Protein AF-A0A3Q3BGC1-F1 (afdb_monomer_lite)

Sequence (77 aa):
DVGEDCDCGSEKDPCCEYQMCKLKSGAQCAY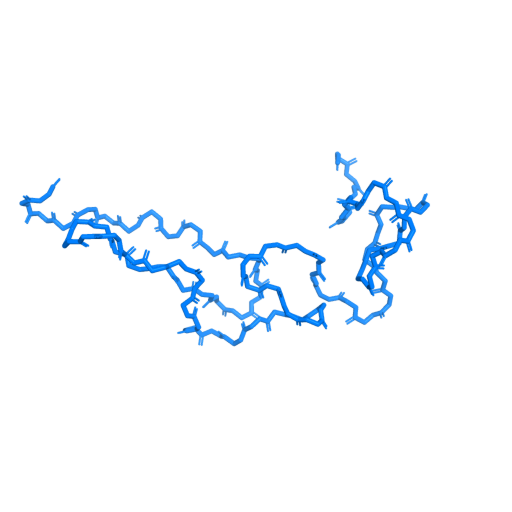GECCYNCQYLPGGTVCRSGKDECDLPEFCNGFSSCFQVHSPTPPGC

Radius of gyration: 15.22 Å; chains: 1; bounding box: 39×26×36 Å

Foldseek 3Di:
DVPAQAADPDCPQQQAHHVRNYGDPPALHRDALQADSSFGNDWADFSADAPDQQRHTFTTHRRDRTDPPPPPGPPVD

InterPro domains:
  IPR001762 Disintegrin domain [PF00200] (2-65)
  IPR001762 Disintegrin domain [PS50214] (1-65)
  IPR001762 Disintegrin domain [SM00050] (1-68)
  IPR018358 Disintegrin, conserved site [PS00427] (29-48)
  IPR036436 Disintegrin domain superfamily [G3DSA:4.10.70.10] (1-70)
  IPR036436 Disintegrin domain superfamily [SSF57552] (1-65)

Organism: Kryptolebias marmoratus (NCBI:txid37003)

Structure (mmCIF, N/CA/C/O backbone):
data_AF-A0A3Q3BGC1-F1
#
_entry.id   AF-A0A3Q3BGC1-F1
#
loop_
_atom_site.group_PDB
_atom_site.id
_atom_site.type_symbol
_atom_site.label_atom_id
_atom_site.label_alt_id
_atom_site.label_comp_id
_atom_site.label_asym_id
_atom_site.label_entity_id
_atom_site.label_seq_id
_atom_site.pdbx_PDB_ins_code
_atom_site.Cartn_x
_atom_site.Cartn_y
_atom_site.Cartn_z
_atom_site.occupancy
_atom_site.B_iso_or_equiv
_atom_site.auth_seq_id
_atom_site.auth_comp_id
_atom_site.auth_asym_id
_atom_site.auth_atom_id
_atom_site.pdbx_PDB_model_num
ATOM 1 N N . ASP A 1 1 ? -0.341 13.812 7.135 1.00 58.81 1 ASP A N 1
ATOM 2 C CA . ASP A 1 1 ? 0.588 14.682 7.895 1.00 58.81 1 ASP A CA 1
ATOM 3 C C . ASP A 1 1 ? 1.411 13.937 8.947 1.00 58.81 1 ASP A C 1
ATOM 5 O O . ASP A 1 1 ? 1.218 12.743 9.154 1.00 58.81 1 ASP A O 1
ATOM 9 N N . VAL A 1 2 ? 2.382 14.606 9.590 1.00 73.38 2 VAL A N 1
ATOM 10 C CA . VAL A 1 2 ? 3.169 14.004 10.687 1.00 73.38 2 VAL A CA 1
ATOM 11 C C . VAL A 1 2 ? 2.226 13.591 11.820 1.00 73.38 2 VAL A C 1
ATOM 13 O O . VAL A 1 2 ? 1.597 14.439 12.444 1.00 73.38 2 VAL A O 1
ATOM 16 N N . GLY A 1 3 ? 2.172 12.288 12.104 1.00 80.00 3 GLY A N 1
ATOM 17 C CA . GLY A 1 3 ? 1.350 11.711 13.171 1.00 80.00 3 GLY A CA 1
ATOM 18 C C . GLY A 1 3 ? 0.037 11.077 12.706 1.00 80.00 3 GLY A C 1
ATOM 19 O O . GLY A 1 3 ? -0.631 10.450 13.529 1.00 80.00 3 GLY A O 1
ATOM 20 N N . GLU A 1 4 ? -0.303 11.174 11.423 1.00 85.25 4 GLU A N 1
ATOM 21 C CA . GLU A 1 4 ? -1.449 10.492 10.813 1.00 85.25 4 GLU A CA 1
ATOM 22 C C . GLU A 1 4 ? -1.021 9.163 10.186 1.00 85.25 4 GLU A C 1
ATOM 24 O O . GLU A 1 4 ? 0.040 9.077 9.568 1.00 85.25 4 GLU A O 1
ATOM 29 N N . ASP A 1 5 ? -1.854 8.132 10.329 1.00 86.56 5 ASP A N 1
ATOM 30 C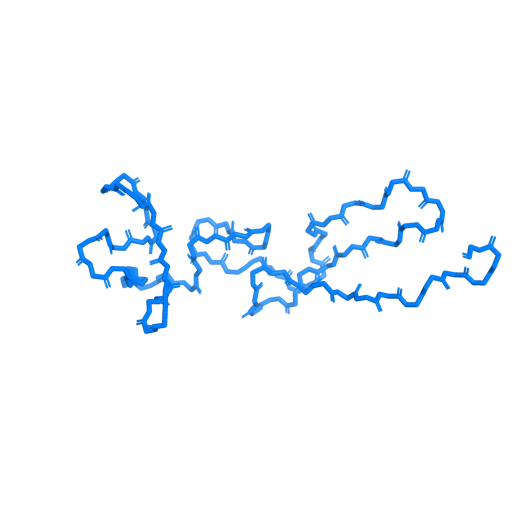 CA . ASP A 1 5 ? -1.588 6.815 9.727 1.00 86.56 5 ASP A CA 1
ATOM 31 C C . ASP A 1 5 ? -2.230 6.704 8.333 1.00 86.56 5 ASP A C 1
ATOM 33 O O . ASP A 1 5 ? -1.861 5.843 7.536 1.00 86.56 5 ASP A O 1
ATOM 37 N N . CYS A 1 6 ? -3.217 7.558 8.050 1.00 89.50 6 CYS A N 1
ATOM 38 C CA . CYS A 1 6 ? -3.908 7.677 6.774 1.00 89.50 6 CYS A CA 1
ATOM 39 C C . CYS A 1 6 ? -4.658 9.009 6.693 1.00 89.50 6 CYS A C 1
ATOM 41 O O . CYS A 1 6 ? -5.046 9.557 7.719 1.00 89.50 6 CYS A O 1
ATOM 43 N N . ASP A 1 7 ? -4.912 9.483 5.475 1.00 90.31 7 ASP A N 1
ATOM 44 C CA . ASP A 1 7 ? -5.801 10.614 5.208 1.00 90.31 7 ASP A CA 1
ATOM 45 C C . ASP A 1 7 ? -6.718 10.244 4.038 1.00 90.31 7 ASP A C 1
ATOM 47 O O . ASP A 1 7 ? -6.259 9.844 2.967 1.00 90.31 7 ASP A O 1
ATOM 51 N N . CYS A 1 8 ? -8.024 10.323 4.271 1.00 89.81 8 CYS A N 1
ATOM 52 C CA . CYS A 1 8 ? -9.057 9.961 3.306 1.00 89.81 8 CYS A CA 1
ATOM 53 C C . CYS A 1 8 ? -9.939 11.143 2.881 1.00 89.81 8 CYS A C 1
ATOM 55 O O . CYS A 1 8 ? -10.830 10.966 2.046 1.00 89.81 8 CYS A O 1
ATOM 57 N N . GLY A 1 9 ? -9.742 12.336 3.456 1.00 82.31 9 GLY A N 1
ATOM 58 C CA . GLY A 1 9 ? -10.501 13.555 3.155 1.00 82.31 9 GLY A CA 1
ATOM 59 C C . GLY A 1 9 ? -12.025 13.511 3.392 1.00 82.31 9 GLY A C 1
ATOM 60 O O . GLY A 1 9 ? -12.664 14.563 3.381 1.00 82.31 9 GLY A O 1
ATOM 61 N N . SER A 1 10 ? -12.636 12.339 3.607 1.00 81.62 10 SER A N 1
ATOM 62 C CA . SER A 1 10 ? -14.069 12.149 3.864 1.00 81.62 10 SER A CA 1
ATOM 63 C C . SER A 1 10 ? -14.364 10.838 4.609 1.00 81.62 10 SER A C 1
ATOM 65 O O . SER A 1 10 ? -13.592 9.890 4.550 1.00 81.62 10 SER A O 1
ATOM 67 N N . GLU A 1 11 ? -15.535 10.739 5.245 1.00 84.75 11 GLU A N 1
ATOM 68 C CA . GLU A 1 11 ? -15.941 9.594 6.089 1.00 84.75 11 GLU A CA 1
ATOM 69 C C . GLU A 1 11 ? -16.212 8.270 5.347 1.00 84.75 11 GLU A C 1
ATOM 71 O O . GLU A 1 11 ? -16.524 7.261 5.976 1.00 84.75 11 GLU A O 1
ATOM 76 N N . LYS A 1 12 ? -16.143 8.247 4.013 1.00 87.38 12 LYS A N 1
ATOM 77 C CA . LYS A 1 12 ? -16.524 7.068 3.213 1.00 87.38 12 LYS A CA 1
ATOM 78 C C . LYS A 1 12 ? -15.439 5.996 3.121 1.00 87.38 12 LYS A C 1
ATOM 80 O O . LYS A 1 12 ? -15.688 4.957 2.509 1.00 87.38 12 LYS A O 1
ATOM 85 N N . ASP A 1 13 ? -14.261 6.234 3.688 1.00 91.19 13 ASP A N 1
ATOM 86 C CA . ASP A 1 13 ? -13.153 5.293 3.591 1.00 91.19 13 ASP A CA 1
ATOM 87 C C . ASP A 1 13 ? -13.350 4.082 4.526 1.00 91.19 13 ASP A C 1
ATOM 89 O O . ASP A 1 13 ? -13.559 4.242 5.734 1.00 91.19 13 ASP A O 1
ATOM 93 N N . PRO A 1 14 ? -13.303 2.849 3.992 1.00 92.06 14 PRO A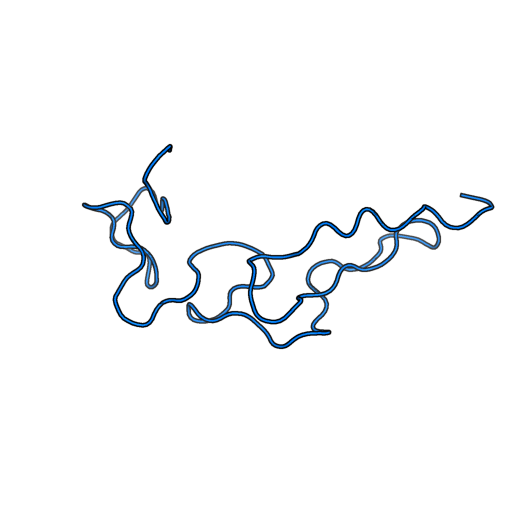 N 1
ATOM 94 C CA . PRO A 1 14 ? -13.517 1.640 4.782 1.00 92.06 14 PRO A CA 1
ATOM 95 C C . PRO A 1 14 ? -12.332 1.281 5.692 1.00 92.06 14 PRO A C 1
ATOM 97 O O . PRO A 1 14 ? -12.489 0.444 6.579 1.00 92.06 14 PRO A O 1
ATOM 100 N N . CYS A 1 15 ? -11.166 1.893 5.489 1.00 95.19 15 CYS A N 1
ATOM 101 C CA . CYS A 1 15 ? -9.908 1.568 6.154 1.00 95.19 15 CYS A CA 1
ATOM 102 C C . CYS A 1 15 ? -9.380 2.713 7.029 1.00 95.19 15 CYS A C 1
ATOM 104 O O . CYS A 1 15 ? -8.646 2.460 7.984 1.00 95.19 15 CYS A O 1
ATOM 106 N N . CYS A 1 16 ? -9.752 3.956 6.724 1.00 95.75 16 CYS A N 1
ATOM 107 C CA . CYS A 1 16 ? -9.279 5.158 7.394 1.00 95.75 16 CYS A CA 1
ATOM 108 C C . CYS A 1 16 ? -10.389 5.858 8.186 1.00 95.75 16 CYS A C 1
ATOM 110 O O . CYS A 1 16 ? -11.466 6.158 7.676 1.00 95.75 16 CYS A O 1
ATOM 112 N N . GLU A 1 17 ? -10.130 6.131 9.460 1.00 94.25 17 GLU A N 1
ATOM 113 C CA . GLU A 1 17 ? -11.008 6.900 10.328 1.00 94.25 17 GLU A CA 1
ATOM 114 C C . GLU A 1 17 ? -10.813 8.396 10.075 1.00 94.25 17 GLU A C 1
ATOM 116 O O . GLU A 1 17 ? -9.816 8.981 10.498 1.00 94.25 17 GLU A O 1
ATOM 121 N N . TYR A 1 18 ? -11.790 9.014 9.411 1.00 90.38 18 TYR A N 1
ATOM 122 C CA . TYR A 1 18 ? -11.718 10.401 8.946 1.00 90.38 18 TYR A CA 1
ATOM 123 C C . TYR A 1 18 ? -11.411 11.416 10.056 1.00 90.38 18 TYR A C 1
ATOM 125 O O . TYR A 1 18 ? -10.599 12.309 9.860 1.00 90.38 18 TYR A O 1
AT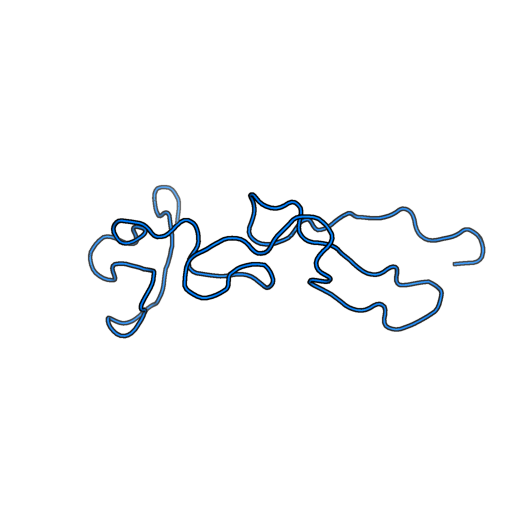OM 133 N N . GLN A 1 19 ? -12.022 11.282 11.237 1.00 89.94 19 GLN A N 1
ATOM 134 C CA . GLN A 1 19 ? -11.886 12.292 12.299 1.00 89.94 19 GLN A CA 1
ATOM 135 C C . GLN A 1 19 ? -10.517 12.286 12.984 1.00 89.94 19 GLN A C 1
ATOM 137 O O . GLN A 1 19 ? -10.127 13.280 13.591 1.00 89.94 19 GLN A O 1
ATOM 142 N N . MET A 1 20 ? -9.823 11.149 12.949 1.00 90.50 20 MET A N 1
ATOM 143 C CA . MET A 1 20 ? -8.561 10.956 13.664 1.00 90.50 20 MET A CA 1
ATOM 144 C C . MET A 1 20 ? -7.377 10.790 12.717 1.00 90.50 20 MET A C 1
ATOM 146 O O . MET A 1 20 ? -6.244 10.778 13.194 1.00 90.50 20 MET A O 1
ATOM 150 N N . CYS A 1 21 ? -7.629 10.628 11.414 1.00 92.56 21 CYS A N 1
ATOM 151 C CA . CYS A 1 21 ? -6.616 10.294 10.416 1.00 92.56 21 CYS A CA 1
ATOM 152 C C . CYS A 1 21 ? -5.800 9.058 10.847 1.00 92.56 21 CYS A C 1
ATOM 154 O O . CYS A 1 21 ? -4.564 9.017 10.826 1.00 92.56 21 CYS A O 1
ATOM 156 N N . LYS A 1 22 ? -6.528 8.047 11.340 1.00 92.69 22 LYS A N 1
ATOM 157 C CA . LYS A 1 22 ? -5.989 6.788 11.869 1.00 92.69 22 LYS A CA 1
ATOM 158 C C . LYS A 1 22 ? -6.593 5.603 11.151 1.00 92.69 22 LYS A C 1
ATOM 160 O O . LYS A 1 22 ? -7.751 5.638 10.751 1.00 92.69 22 LYS A O 1
ATOM 165 N N . LEU A 1 23 ? -5.824 4.526 11.034 1.00 94.44 23 LEU A N 1
ATOM 166 C CA . LEU A 1 23 ? -6.355 3.270 10.522 1.00 94.44 23 LEU A CA 1
ATOM 167 C C . LEU A 1 23 ? -7.478 2.768 11.437 1.00 94.44 23 LEU A C 1
ATOM 169 O O . LEU A 1 23 ? -7.360 2.777 12.666 1.00 94.44 23 LEU A O 1
ATOM 173 N N . LYS A 1 24 ? -8.577 2.322 10.829 1.00 95.00 24 LYS A N 1
ATOM 174 C CA . LYS A 1 24 ? -9.673 1.669 11.545 1.00 95.00 24 LYS A CA 1
ATOM 175 C C . LYS A 1 24 ? -9.182 0.361 12.163 1.00 95.00 24 LYS A C 1
ATOM 177 O O . LYS A 1 24 ? -8.212 -0.248 11.712 1.00 95.00 24 LYS A O 1
ATOM 182 N N . SER A 1 25 ? -9.869 -0.102 13.206 1.00 94.69 25 SER A N 1
ATOM 183 C CA . SER A 1 25 ? -9.501 -1.352 13.878 1.00 94.69 25 SER A CA 1
ATOM 184 C C . SER A 1 25 ? -9.469 -2.523 12.888 1.00 94.69 25 SER A C 1
ATOM 186 O O . SER A 1 25 ? -10.439 -2.763 12.172 1.00 94.69 25 SER A O 1
ATOM 188 N N . GLY A 1 26 ? -8.341 -3.235 12.840 1.00 93.56 26 GLY A N 1
ATOM 189 C CA . GLY A 1 26 ? -8.113 -4.352 11.919 1.00 93.56 26 GLY A CA 1
ATOM 190 C C . GLY A 1 26 ? -7.568 -3.962 10.541 1.00 93.56 26 GLY A C 1
ATOM 191 O O . GLY A 1 26 ? -7.146 -4.853 9.807 1.00 93.56 26 GLY A O 1
ATOM 192 N N . ALA A 1 27 ? -7.515 -2.673 10.191 1.00 95.62 27 ALA A N 1
ATOM 193 C CA . ALA A 1 27 ? -6.867 -2.213 8.969 1.00 95.62 27 ALA A CA 1
ATOM 194 C C . ALA A 1 27 ? -5.339 -2.197 9.138 1.00 95.62 27 ALA A C 1
ATOM 196 O O . ALA A 1 27 ? -4.808 -1.672 10.114 1.00 95.62 27 ALA A O 1
ATOM 197 N N . GLN A 1 28 ? -4.630 -2.765 8.168 1.00 94.44 28 GLN A N 1
ATOM 198 C CA . GLN A 1 28 ? -3.169 -2.710 8.061 1.00 94.44 28 GLN A CA 1
ATOM 199 C C . GLN A 1 28 ? -2.702 -1.582 7.137 1.00 94.44 28 GLN A C 1
ATOM 201 O O . GLN A 1 28 ? -1.572 -1.109 7.246 1.00 94.44 28 GLN A O 1
ATOM 206 N N . CYS A 1 29 ? -3.573 -1.174 6.219 1.00 93.12 29 CYS A N 1
ATOM 207 C CA . CYS A 1 29 ? -3.345 -0.134 5.231 1.00 93.12 29 CYS A CA 1
ATOM 208 C C . CYS A 1 29 ? -4.678 0.530 4.870 1.00 93.12 29 CYS A C 1
ATOM 210 O O . CYS A 1 29 ? -5.741 -0.063 5.061 1.00 93.12 29 CYS A O 1
ATOM 212 N N . ALA A 1 30 ? -4.614 1.741 4.321 1.00 92.88 30 ALA A N 1
ATOM 213 C CA . ALA A 1 30 ? -5.766 2.418 3.717 1.00 92.88 30 ALA A CA 1
ATOM 214 C C . ALA A 1 30 ? -5.523 2.824 2.254 1.00 92.88 30 ALA A C 1
ATOM 216 O O . ALA A 1 30 ? -6.468 3.068 1.515 1.00 92.88 30 ALA A O 1
ATOM 217 N N . TYR A 1 31 ? -4.263 2.870 1.821 1.00 88.56 31 TYR A N 1
ATOM 218 C CA . TYR A 1 31 ? -3.860 3.369 0.510 1.00 88.56 31 TYR A CA 1
ATOM 219 C C . TYR A 1 31 ? -2.662 2.592 -0.047 1.00 88.56 31 TYR A C 1
ATOM 221 O O . TYR A 1 31 ? -1.963 1.874 0.675 1.00 88.56 31 TYR A O 1
ATOM 229 N N . GLY A 1 32 ? -2.407 2.797 -1.340 1.00 88.38 32 GLY A N 1
ATOM 230 C CA . GLY A 1 32 ? -1.310 2.188 -2.091 1.00 88.38 32 GLY A CA 1
ATOM 231 C C . GLY A 1 32 ? -1.718 0.933 -2.861 1.00 88.38 32 GLY A C 1
ATOM 232 O O . GLY A 1 32 ? -2.706 0.277 -2.541 1.00 88.38 32 GLY A O 1
ATOM 233 N N . GLU A 1 33 ? -0.938 0.607 -3.890 1.00 90.69 33 GLU A N 1
ATOM 234 C CA . GLU A 1 33 ? -1.234 -0.473 -4.843 1.00 90.69 33 GLU A CA 1
ATOM 235 C C . GLU A 1 33 ? -1.201 -1.873 -4.209 1.00 90.69 33 GLU A C 1
ATOM 237 O O . GLU A 1 33 ? -1.847 -2.791 -4.706 1.00 90.69 33 GLU A O 1
ATOM 242 N N . CYS A 1 34 ? -0.510 -2.038 -3.076 1.00 93.19 34 CYS A N 1
ATOM 243 C CA . CYS A 1 34 ? -0.511 -3.275 -2.294 1.00 93.19 34 CYS A CA 1
ATOM 244 C C . CYS A 1 34 ? -1.583 -3.324 -1.200 1.00 93.19 34 CYS A C 1
ATOM 246 O O . CYS A 1 34 ? -1.519 -4.216 -0.354 1.00 93.19 34 CYS A O 1
ATOM 248 N N . CYS A 1 35 ? -2.537 -2.389 -1.169 1.00 93.69 35 CYS A N 1
ATOM 249 C CA . CYS A 1 35 ? -3.621 -2.387 -0.193 1.00 93.69 35 CYS A CA 1
ATOM 250 C C . CYS A 1 35 ? -4.932 -2.872 -0.817 1.00 93.69 35 CYS A C 1
ATOM 252 O O . CYS A 1 35 ? -5.474 -2.239 -1.721 1.00 93.69 35 CYS A O 1
ATOM 254 N N . TYR A 1 36 ? -5.477 -3.974 -0.304 1.00 93.56 36 TYR A N 1
ATOM 255 C CA . TYR A 1 36 ? -6.766 -4.504 -0.741 1.00 93.56 36 TYR A CA 1
ATOM 256 C C . TYR A 1 36 ? -7.608 -4.916 0.463 1.00 93.56 36 TYR A C 1
ATOM 258 O O . TYR A 1 36 ? -7.140 -5.654 1.327 1.00 93.56 36 TYR A O 1
ATOM 266 N N . ASN A 1 37 ? -8.852 -4.432 0.537 1.00 94.88 37 ASN A N 1
ATOM 267 C CA . ASN A 1 37 ? -9.734 -4.631 1.696 1.00 94.88 37 ASN A CA 1
ATOM 268 C C . ASN A 1 37 ? -9.035 -4.333 3.037 1.00 94.88 37 ASN A C 1
ATOM 270 O O . ASN A 1 37 ? -9.152 -5.089 4.002 1.00 94.88 37 ASN A O 1
ATOM 274 N N . CYS A 1 38 ? -8.282 -3.232 3.078 1.00 95.69 38 CYS A N 1
ATOM 275 C CA . CYS A 1 38 ? -7.527 -2.777 4.243 1.00 95.69 38 CYS A CA 1
ATOM 276 C C . CYS A 1 38 ? -6.416 -3.730 4.723 1.00 95.69 38 CYS A C 1
ATOM 278 O O . CYS A 1 38 ? -5.925 -3.568 5.839 1.00 95.69 38 CYS A O 1
ATOM 280 N N . GLN A 1 39 ? -6.018 -4.721 3.920 1.00 95.94 39 GLN A N 1
ATOM 281 C CA . GLN A 1 39 ? -4.9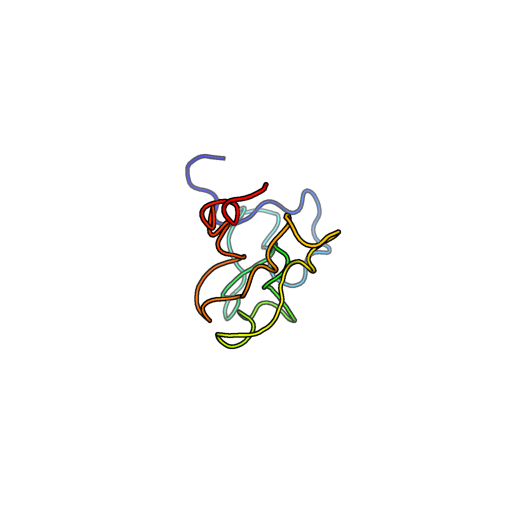26 -5.653 4.211 1.00 95.94 39 GLN A CA 1
ATOM 282 C C . GLN A 1 39 ? -3.823 -5.533 3.162 1.00 95.94 39 GLN A C 1
ATOM 284 O O . GLN A 1 39 ? -4.089 -5.212 1.998 1.00 95.94 39 GLN A O 1
ATOM 289 N N . TYR A 1 40 ? -2.588 -5.833 3.561 1.00 94.38 40 TYR A N 1
ATOM 290 C CA . TYR A 1 40 ? -1.494 -5.919 2.601 1.00 94.38 40 TYR A CA 1
ATOM 291 C C . TYR A 1 40 ? -1.640 -7.159 1.718 1.00 94.38 40 TYR A C 1
ATOM 293 O O . TYR A 1 40 ? -1.884 -8.268 2.199 1.00 94.38 40 TYR A O 1
ATOM 301 N N . LEU A 1 41 ? -1.457 -6.974 0.411 1.00 93.25 41 LEU A N 1
ATOM 302 C CA . LEU A 1 41 ? -1.373 -8.077 -0.539 1.00 93.25 41 LEU A CA 1
ATOM 303 C C . LEU A 1 41 ? -0.140 -8.947 -0.243 1.00 93.25 41 LEU A C 1
ATOM 305 O O . LEU A 1 41 ? 0.895 -8.407 0.155 1.00 93.25 41 LEU A O 1
ATOM 309 N N . PRO A 1 42 ? -0.203 -10.274 -0.473 1.00 92.88 42 PRO A N 1
ATOM 310 C CA . PRO A 1 42 ? 0.922 -11.174 -0.240 1.00 92.88 42 PRO A CA 1
ATOM 311 C C . PRO A 1 42 ? 2.201 -10.745 -0.967 1.00 92.88 42 PRO A C 1
ATOM 313 O O . PRO A 1 42 ? 2.158 -10.197 -2.074 1.00 92.88 42 PRO A O 1
ATOM 316 N N . GLY A 1 43 ? 3.349 -11.065 -0.365 1.00 91.69 43 GLY A N 1
ATOM 317 C CA . GLY A 1 43 ? 4.654 -10.855 -0.983 1.00 91.69 43 GLY A CA 1
ATOM 318 C C . GLY A 1 43 ? 4.757 -11.524 -2.358 1.00 91.69 43 GLY A C 1
ATOM 319 O O . GLY A 1 43 ? 4.320 -12.661 -2.529 1.00 91.69 43 GLY A O 1
ATOM 320 N N . GLY A 1 44 ? 5.317 -10.816 -3.339 1.00 88.94 44 GLY A N 1
ATOM 321 C CA . GLY A 1 44 ? 5.408 -11.274 -4.729 1.00 88.94 44 GLY A CA 1
ATOM 322 C C . GLY A 1 44 ? 4.185 -10.952 -5.595 1.00 88.94 44 GLY A C 1
ATOM 323 O O . GLY A 1 44 ? 4.188 -11.270 -6.782 1.00 88.94 44 GLY A O 1
ATOM 324 N N . THR A 1 45 ? 3.156 -10.298 -5.049 1.00 91.50 45 THR A N 1
ATOM 325 C CA . THR A 1 45 ? 2.067 -9.733 -5.865 1.00 91.50 45 THR A CA 1
ATOM 326 C C . THR A 1 45 ? 2.591 -8.536 -6.654 1.00 91.50 45 THR A C 1
ATOM 328 O O . THR A 1 45 ? 3.228 -7.669 -6.069 1.00 91.50 45 THR A O 1
ATOM 331 N N . VAL A 1 46 ? 2.335 -8.458 -7.960 1.00 89.94 46 VAL A N 1
ATOM 332 C CA . VAL A 1 46 ? 2.739 -7.299 -8.777 1.00 89.94 46 VAL A CA 1
ATOM 333 C C . VAL A 1 46 ? 1.911 -6.074 -8.362 1.00 89.94 46 VAL A C 1
ATOM 335 O O . VAL A 1 46 ? 0.692 -6.116 -8.518 1.00 89.94 46 VAL A O 1
ATOM 338 N N . CYS A 1 47 ? 2.544 -5.004 -7.854 1.00 89.31 47 CYS A N 1
ATOM 339 C CA . CYS A 1 47 ? 1.872 -3.703 -7.667 1.00 89.31 47 CYS A CA 1
ATOM 340 C C . CYS A 1 47 ? 1.939 -2.854 -8.939 1.00 89.31 47 CYS A C 1
ATOM 342 O O . CYS A 1 47 ? 0.921 -2.310 -9.356 1.00 89.31 47 CYS A O 1
ATOM 344 N N . ARG A 1 48 ? 3.094 -2.836 -9.618 1.00 89.12 48 ARG A N 1
ATOM 345 C CA . ARG A 1 48 ? 3.291 -2.075 -10.854 1.00 89.12 48 ARG A CA 1
ATOM 346 C C . ARG A 1 48 ? 3.840 -2.967 -11.952 1.00 89.12 48 ARG A C 1
ATOM 348 O O . ARG A 1 48 ? 4.878 -3.604 -11.795 1.00 89.12 48 ARG A O 1
ATOM 355 N N . SER A 1 49 ? 3.149 -2.993 -13.086 1.00 88.31 49 SER A N 1
ATOM 356 C CA . SER A 1 49 ? 3.666 -3.658 -14.283 1.00 88.31 49 SER A CA 1
ATOM 357 C C . SER A 1 49 ? 4.757 -2.810 -14.936 1.00 88.31 49 SER A C 1
ATOM 359 O O . SER A 1 49 ? 4.654 -1.582 -14.973 1.00 88.31 49 SER A O 1
ATOM 361 N N . GLY A 1 50 ? 5.770 -3.480 -15.480 1.00 87.88 50 GLY A N 1
ATOM 362 C CA . GLY A 1 50 ? 6.772 -2.846 -16.327 1.00 87.88 50 GLY A CA 1
ATOM 363 C C . GLY A 1 50 ? 6.168 -2.341 -17.634 1.00 87.88 50 GLY A 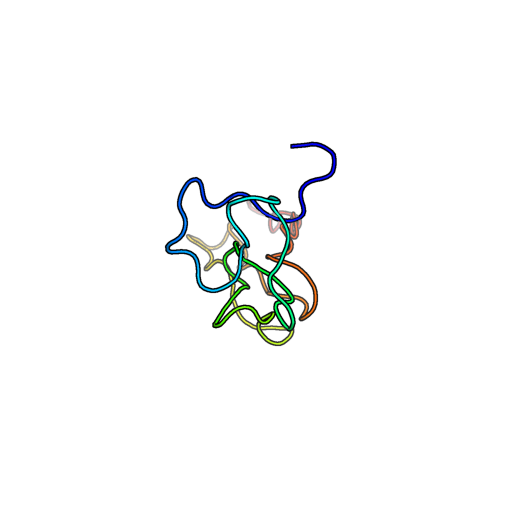C 1
ATOM 364 O O . GLY A 1 50 ? 5.341 -3.028 -18.238 1.00 87.88 50 GLY A O 1
ATOM 365 N N . LYS A 1 51 ? 6.544 -1.135 -18.062 1.00 87.44 51 LYS A N 1
ATOM 366 C CA . LYS A 1 51 ? 6.092 -0.540 -19.331 1.00 87.44 51 LYS A CA 1
ATOM 367 C C . LYS A 1 51 ? 6.886 -1.034 -20.538 1.00 87.44 51 LYS A C 1
ATOM 369 O O . LYS A 1 51 ? 6.343 -1.066 -21.640 1.00 87.44 51 LYS A O 1
ATOM 374 N N . ASP A 1 52 ? 8.143 -1.403 -20.331 1.00 85.38 52 ASP A N 1
ATOM 375 C CA . ASP A 1 52 ? 9.079 -1.846 -21.360 1.00 85.38 52 ASP A CA 1
ATOM 376 C C . ASP A 1 52 ? 10.172 -2.742 -20.748 1.00 85.38 52 ASP A C 1
ATOM 378 O O . ASP A 1 52 ? 10.101 -3.133 -19.584 1.00 85.38 52 ASP A O 1
ATOM 382 N N . GLU A 1 53 ? 11.166 -3.116 -21.552 1.00 84.00 53 GLU A N 1
ATOM 383 C CA . GLU A 1 53 ? 12.286 -3.968 -21.133 1.00 84.00 53 GLU A CA 1
ATOM 384 C C . GLU A 1 53 ? 13.236 -3.308 -20.118 1.00 84.00 53 GLU A C 1
ATOM 386 O O . GLU A 1 53 ? 13.983 -4.007 -19.432 1.00 84.00 53 GLU A O 1
ATOM 391 N N . CYS A 1 54 ? 13.186 -1.981 -19.997 1.00 84.62 54 CYS A N 1
ATOM 392 C CA . CYS A 1 54 ? 13.979 -1.180 -19.070 1.00 84.62 54 CYS A CA 1
ATOM 393 C C . CYS A 1 54 ? 13.253 -0.906 -17.754 1.00 84.62 54 CYS A C 1
ATOM 395 O O . CYS A 1 54 ? 13.881 -0.627 -16.729 1.00 84.62 54 CYS A O 1
ATOM 397 N N . ASP A 1 55 ? 11.931 -0.995 -17.785 1.00 84.94 55 ASP A N 1
ATOM 398 C CA . ASP A 1 55 ? 11.048 -0.744 -16.669 1.00 84.94 55 ASP A CA 1
ATOM 399 C C . ASP A 1 55 ? 10.661 -2.057 -15.980 1.00 84.94 55 ASP A C 1
ATOM 401 O O . ASP A 1 55 ? 9.697 -2.724 -16.352 1.00 84.94 55 ASP A O 1
ATOM 405 N N . LEU A 1 56 ? 11.431 -2.455 -14.968 1.00 85.00 56 LEU A N 1
ATOM 406 C CA . LEU A 1 56 ? 11.173 -3.695 -14.238 1.00 85.00 56 LEU A CA 1
ATOM 407 C C . LEU A 1 56 ? 9.869 -3.614 -13.419 1.00 85.00 56 LEU A C 1
ATOM 409 O O . LEU A 1 56 ? 9.575 -2.571 -12.831 1.00 85.00 56 LEU A O 1
ATOM 413 N N . PRO A 1 57 ? 9.094 -4.713 -13.334 1.00 86.31 57 PRO A N 1
ATOM 414 C CA . PRO A 1 57 ? 7.896 -4.752 -12.505 1.00 86.31 57 PRO A CA 1
ATOM 415 C C . PRO A 1 57 ? 8.234 -4.622 -11.015 1.00 86.31 57 PRO A C 1
ATOM 417 O O . PRO A 1 57 ? 9.258 -5.122 -10.544 1.00 86.31 57 PRO A O 1
ATOM 420 N N . GLU A 1 58 ? 7.328 -4.003 -10.263 1.00 87.31 58 GLU A N 1
ATOM 421 C CA . GLU A 1 58 ? 7.422 -3.871 -8.808 1.00 87.31 58 GLU A CA 1
ATOM 422 C C . GLU A 1 58 ? 6.469 -4.834 -8.113 1.00 87.31 58 GLU A C 1
ATOM 424 O O . GLU A 1 58 ? 5.356 -5.104 -8.580 1.00 87.31 58 GLU A O 1
ATOM 429 N N . PHE A 1 59 ? 6.906 -5.332 -6.960 1.00 88.19 59 PHE A N 1
ATOM 430 C CA . PHE A 1 59 ? 6.199 -6.356 -6.211 1.00 88.19 59 PHE A CA 1
ATOM 431 C C . PHE A 1 59 ? 5.950 -5.917 -4.770 1.00 88.19 59 PHE A C 1
ATOM 433 O O . PHE A 1 59 ? 6.811 -5.337 -4.106 1.00 88.19 59 PHE A O 1
ATOM 440 N N . CYS A 1 60 ? 4.776 -6.269 -4.260 1.00 91.56 60 CYS A N 1
ATOM 441 C CA . CYS A 1 60 ? 4.434 -6.178 -2.854 1.00 91.56 60 CYS A CA 1
ATOM 442 C C . CYS A 1 60 ? 5.361 -7.070 -2.025 1.00 91.56 60 CYS A C 1
ATOM 444 O O . CYS A 1 60 ? 5.762 -8.153 -2.451 1.00 91.56 60 CYS A O 1
ATOM 446 N N . ASN A 1 61 ? 5.668 -6.638 -0.807 1.00 88.00 61 ASN A N 1
ATOM 447 C CA . ASN A 1 61 ? 6.454 -7.405 0.164 1.00 88.00 61 ASN A CA 1
ATOM 448 C C . ASN A 1 61 ? 5.593 -8.181 1.172 1.00 88.00 61 ASN A C 1
ATOM 450 O O . ASN A 1 61 ? 6.116 -9.070 1.836 1.00 88.00 61 ASN A O 1
ATOM 454 N N . GLY A 1 62 ? 4.296 -7.873 1.278 1.00 88.19 62 GLY A N 1
ATOM 455 C CA . GLY A 1 62 ? 3.399 -8.444 2.287 1.00 88.19 62 GLY A CA 1
ATOM 456 C C . GLY A 1 62 ? 3.207 -7.605 3.551 1.00 88.19 62 GLY A C 1
ATOM 457 O O . GLY A 1 62 ? 2.505 -8.049 4.452 1.00 88.19 62 GLY A O 1
ATOM 458 N N . PHE A 1 63 ? 3.830 -6.430 3.662 1.00 86.44 63 PHE A N 1
ATOM 459 C CA . PHE A 1 63 ? 3.814 -5.630 4.894 1.00 86.44 63 PHE A CA 1
ATOM 460 C C . PHE A 1 63 ? 3.923 -4.107 4.689 1.00 86.44 63 PHE A C 1
ATOM 462 O O . PHE A 1 63 ? 3.932 -3.366 5.670 1.00 86.44 63 PHE A O 1
ATOM 469 N N . SER A 1 64 ? 3.990 -3.609 3.450 1.00 82.25 64 SER A N 1
ATOM 470 C CA . SER A 1 64 ? 3.916 -2.176 3.138 1.00 82.25 64 SER A CA 1
ATOM 471 C C . SER A 1 64 ? 3.113 -1.894 1.864 1.00 82.25 64 SER A C 1
ATOM 473 O O . SER A 1 64 ? 2.838 -2.787 1.065 1.00 82.25 64 SER A O 1
ATOM 475 N N . SER A 1 65 ? 2.730 -0.627 1.677 1.00 73.69 65 SER A N 1
ATOM 476 C CA . SER A 1 65 ? 1.776 -0.170 0.653 1.00 73.69 65 SER A CA 1
ATOM 477 C C . SER A 1 65 ? 2.253 -0.309 -0.803 1.00 73.69 65 SER A C 1
ATOM 479 O O . SER A 1 65 ? 1.411 -0.373 -1.692 1.00 73.69 65 SER A O 1
ATOM 481 N N . CYS A 1 66 ? 3.565 -0.379 -1.041 1.00 66.88 66 CYS A N 1
ATOM 482 C CA . CYS A 1 66 ? 4.293 -1.008 -2.164 1.00 66.88 66 CYS A CA 1
ATOM 483 C C . CYS A 1 66 ? 5.769 -0.595 -1.980 1.00 66.88 66 CYS A C 1
ATOM 485 O O . CYS A 1 66 ? 6.045 0.517 -1.519 1.00 66.88 66 CYS A O 1
ATOM 487 N N . PHE A 1 67 ? 6.732 -1.477 -2.256 1.00 62.44 67 PHE A N 1
ATOM 488 C CA . PHE A 1 67 ? 8.124 -1.037 -2.354 1.00 62.44 67 PHE A CA 1
ATOM 489 C C . PHE A 1 67 ? 8.327 -0.440 -3.741 1.00 62.44 67 PHE A C 1
ATOM 491 O O . PHE A 1 67 ? 8.244 -1.162 -4.729 1.00 62.44 67 PHE A O 1
ATOM 498 N N . GLN A 1 68 ? 8.719 0.832 -3.791 1.00 55.78 68 GLN A N 1
ATOM 499 C CA . GLN A 1 68 ? 9.533 1.326 -4.895 1.00 55.78 68 GLN A CA 1
ATOM 500 C C . GLN A 1 68 ? 10.887 0.625 -4.776 1.00 55.78 68 GLN A C 1
ATOM 502 O O . GLN A 1 68 ? 11.837 1.155 -4.193 1.00 55.78 68 GLN A O 1
ATOM 507 N N . VAL A 1 69 ? 10.977 -0.620 -5.245 1.00 54.28 69 VAL A N 1
ATOM 508 C CA . VAL A 1 69 ? 12.283 -1.189 -5.542 1.00 54.28 69 VAL A CA 1
ATOM 509 C C . VAL A 1 69 ? 12.764 -0.328 -6.696 1.00 54.28 69 VAL A C 1
ATOM 511 O O . VAL A 1 69 ? 12.334 -0.526 -7.828 1.00 54.28 69 VAL A O 1
ATOM 514 N N . HIS A 1 70 ? 13.605 0.669 -6.414 1.00 54.22 70 HIS A N 1
ATOM 515 C CA . HIS A 1 70 ? 14.462 1.261 -7.434 1.00 54.22 70 HIS A CA 1
ATOM 516 C C . HIS A 1 70 ? 15.378 0.126 -7.899 1.00 54.22 70 HIS A C 1
ATOM 518 O O . HIS A 1 70 ? 16.514 -0.012 -7.445 1.00 54.22 70 HIS A O 1
ATOM 524 N N . SER A 1 71 ? 14.823 -0.779 -8.702 1.00 58.44 71 SER A N 1
ATOM 525 C CA . SER A 1 71 ? 15.553 -1.876 -9.292 1.00 58.44 71 SER A CA 1
ATOM 526 C C . SER A 1 71 ? 16.589 -1.214 -10.189 1.00 58.44 71 SER A C 1
ATOM 528 O O . SER A 1 71 ? 16.230 -0.294 -10.930 1.00 58.44 71 SER A O 1
ATOM 530 N N . PRO A 1 72 ? 17.874 -1.593 -10.092 1.00 63.22 72 PRO A N 1
ATOM 531 C CA . PRO A 1 72 ? 18.873 -1.051 -10.996 1.00 63.22 72 PRO A CA 1
ATOM 532 C C . PRO A 1 72 ? 18.388 -1.304 -12.423 1.00 63.22 72 PRO A C 1
ATOM 534 O O . PRO A 1 72 ? 18.014 -2.434 -12.753 1.00 63.22 72 PRO A O 1
ATOM 537 N N . THR A 1 73 ? 18.332 -0.243 -13.230 1.00 66.88 73 THR A N 1
ATOM 538 C CA . THR A 1 73 ? 17.963 -0.351 -14.641 1.00 66.88 73 THR A CA 1
ATOM 539 C C . THR A 1 73 ? 18.847 -1.422 -15.290 1.00 66.88 73 THR A C 1
ATOM 541 O O . THR A 1 73 ? 20.059 -1.444 -15.037 1.00 66.88 73 THR A O 1
ATOM 544 N N . PRO A 1 74 ? 18.272 -2.369 -16.055 1.00 72.06 74 PRO A N 1
ATOM 545 C CA . PRO A 1 74 ? 19.059 -3.392 -16.732 1.00 72.06 74 PRO A CA 1
ATOM 546 C C . PRO A 1 74 ? 20.134 -2.738 -17.613 1.00 72.06 74 PRO A C 1
ATOM 548 O O . PRO A 1 74 ? 19.820 -1.778 -18.303 1.00 72.06 74 PRO A O 1
ATOM 551 N N . PRO A 1 75 ? 21.389 -3.215 -17.641 1.00 72.62 75 PRO A N 1
ATOM 552 C CA . PRO A 1 75 ? 22.409 -2.621 -18.502 1.00 72.62 75 PRO A CA 1
ATOM 553 C C . PRO A 1 75 ? 22.013 -2.722 -19.983 1.00 72.62 75 PRO A C 1
ATOM 555 O O . PRO A 1 75 ? 21.718 -3.810 -20.473 1.00 72.62 75 PRO A O 1
ATOM 558 N N . GLY A 1 76 ? 22.041 -1.590 -20.693 1.00 71.19 76 GLY A N 1
ATOM 559 C CA . GLY A 1 76 ? 21.471 -1.456 -22.048 1.00 71.19 76 GLY A CA 1
ATOM 560 C C . GLY A 1 76 ? 20.167 -0.653 -22.054 1.00 71.19 76 GLY A C 1
ATOM 561 O O . GLY A 1 76 ? 19.742 -0.178 -23.106 1.00 71.19 76 GLY A O 1
ATOM 562 N N . CYS A 1 77 ? 19.637 -0.450 -20.854 1.00 68.62 77 CYS A N 1
ATOM 563 C CA . CYS A 1 77 ? 18.869 0.681 -20.384 1.00 68.62 77 CYS A CA 1
ATOM 564 C C . CYS A 1 77 ? 19.762 1.517 -19.431 1.00 68.62 77 CYS A C 1
ATOM 566 O O . CYS A 1 77 ? 19.344 2.634 -19.076 1.00 68.62 77 CYS A O 1
#

pLDDT: mean 85.06, std 11.0, range [54.22, 95.94]

Secondary structure (DSSP, 8-state):
-TT-S---SSTT-SSEETTTTEEPTT-S-SSSTTEETTEEPPTT-EEE--SSSSS--EE--SSSS-----PPPPTT-